Protein AF-A0A453G950-F1 (afdb_monomer_lite)

InterPro domains:
  IPR008814 Dolichyl-diphosphooligosaccharide--protein glycosyltransferase subunit Swp1 [PTHR12640] (2-150)
  IPR055373 Ribophorin II, N-terminal domain [PF05817] (3-147)

Organism: Aegilops tauschii subsp. strangulata (NCBI:txid200361)

Secondary structure (DSSP, 8-state):
--S----TT-HHHHHHHHHHHHHHTPPPPHHHHHHHHHHHHHHHH-TT--HHHHHHHHHHHHHHT----HHHHHHHHHHHHHHHHH--BHHHHHHHHHHHHHHHHTT-----TTHH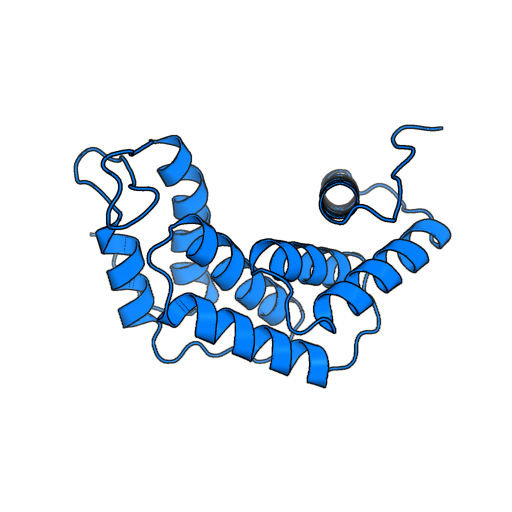HHHHHHHHTB-TTS-EESBSS---EEHHHHHHHHHHHHHHHHHS-------

Foldseek 3Di:
DPPDPDPLQDLVSLLVVLVVCVVVVDDDDPVSLVSLLVNLLVLLPDPPRALQSLLSSLSSCLSSVRDHDLVSLVSSLVVLLVQLVPDQFLVSLLSSLSNLLSCVVSPRDHANPCLVVSVVSQVCQADPVCWGHRGPPDPDTDNVSSVSVVVSVCSSVVPNVDPPPPD

Structure (mmCIF, N/CA/C/O backbone):
data_AF-A0A453G950-F1
#
_entry.id   AF-A0A453G950-F1
#
loop_
_atom_site.group_PDB
_atom_site.id
_atom_site.type_symbol
_atom_site.label_atom_id
_atom_site.label_alt_id
_atom_site.label_comp_id
_atom_site.label_asym_id
_atom_site.label_entity_id
_atom_site.label_seq_id
_atom_site.pdbx_PDB_ins_code
_atom_site.Cartn_x
_atom_site.Cartn_y
_atom_site.Cartn_z
_atom_site.occupancy
_atom_site.B_iso_or_equiv
_atom_site.auth_seq_id
_atom_site.auth_comp_id
_atom_site.auth_asym_id
_atom_site.auth_atom_id
_atom_site.pdbx_PDB_model_num
ATOM 1 N N . ALA A 1 1 ? -4.789 12.754 28.925 1.00 37.50 1 ALA A N 1
ATOM 2 C CA . ALA A 1 1 ? -4.705 11.710 27.890 1.00 37.50 1 ALA A CA 1
ATOM 3 C C . ALA A 1 1 ? -4.974 12.379 26.551 1.00 37.50 1 ALA A C 1
ATOM 5 O O . ALA A 1 1 ? -6.099 12.377 26.089 1.00 37.50 1 ALA A O 1
ATOM 6 N N . GLU A 1 2 ? -3.964 13.033 25.987 1.00 42.22 2 GLU A N 1
ATOM 7 C CA . GLU A 1 2 ? -4.041 13.700 24.682 1.00 42.22 2 GLU A CA 1
ATOM 8 C C . GLU A 1 2 ? -2.677 13.512 24.027 1.00 42.22 2 GLU A C 1
ATOM 10 O O . GLU A 1 2 ? -1.853 14.418 24.030 1.00 42.22 2 GLU A O 1
ATOM 15 N N . LEU A 1 3 ? -2.359 12.283 23.606 1.00 39.97 3 LEU A N 1
ATOM 16 C CA . LEU A 1 3 ? -1.056 12.050 22.981 1.00 39.97 3 LEU A CA 1
ATOM 17 C C . LEU A 1 3 ? -1.068 12.392 21.491 1.00 39.97 3 LEU A C 1
ATOM 19 O O . LEU A 1 3 ? -0.017 12.724 20.972 1.00 39.97 3 LEU A O 1
ATOM 23 N N . PHE A 1 4 ? -2.228 12.412 20.826 1.00 44.56 4 PHE A N 1
ATOM 24 C CA . PHE A 1 4 ? -2.352 12.887 19.448 1.00 44.56 4 PHE A CA 1
ATOM 25 C C . PHE A 1 4 ? -3.769 13.413 19.222 1.00 44.56 4 PHE A C 1
ATOM 27 O O . PHE A 1 4 ? -4.711 12.632 19.085 1.00 44.56 4 PHE A O 1
ATOM 34 N N . ALA A 1 5 ? -3.937 14.735 19.170 1.00 41.81 5 ALA A N 1
ATOM 35 C CA . ALA A 1 5 ? -5.095 15.342 18.523 1.00 41.81 5 ALA A CA 1
ATOM 36 C C . ALA A 1 5 ? -4.937 15.129 17.009 1.00 41.81 5 ALA A C 1
ATOM 38 O O . ALA A 1 5 ? -4.607 16.050 16.270 1.00 41.81 5 ALA A O 1
ATOM 39 N N . ALA A 1 6 ? -5.064 13.877 16.562 1.00 44.53 6 ALA A N 1
ATOM 40 C CA . ALA A 1 6 ? -5.091 13.555 15.150 1.00 44.53 6 ALA A CA 1
ATOM 41 C C . ALA A 1 6 ? -6.261 14.330 14.551 1.00 44.53 6 ALA A C 1
ATOM 43 O O . ALA A 1 6 ? -7.407 14.103 14.940 1.00 44.53 6 ALA A O 1
ATOM 44 N N . SER A 1 7 ? -5.986 15.251 13.631 1.00 47.78 7 SER A N 1
ATOM 45 C CA . SER A 1 7 ? -6.987 15.638 12.651 1.00 47.78 7 SER A CA 1
ATOM 46 C C . SER A 1 7 ? -7.287 14.370 11.852 1.00 47.78 7 SER A C 1
ATOM 48 O O . SER A 1 7 ? -6.435 13.938 11.076 1.00 47.78 7 SER A O 1
ATOM 50 N N . PRO A 1 8 ? -8.459 13.739 12.026 1.00 52.09 8 PRO A N 1
ATOM 51 C CA . PRO A 1 8 ? -8.790 12.494 11.341 1.00 52.09 8 PRO A CA 1
ATOM 52 C C . PRO A 1 8 ? -9.063 12.714 9.840 1.00 52.09 8 PRO A C 1
ATOM 54 O O . PRO A 1 8 ? -9.589 11.821 9.186 1.00 52.09 8 PRO A O 1
ATOM 57 N N . ASP A 1 9 ? -8.732 13.901 9.323 1.00 61.75 9 ASP A N 1
ATOM 58 C CA . ASP A 1 9 ? -8.817 14.290 7.918 1.00 61.75 9 ASP A CA 1
ATOM 59 C C . ASP A 1 9 ? -7.478 14.115 7.178 1.00 61.75 9 ASP A C 1
ATOM 61 O O . ASP A 1 9 ? -7.465 14.135 5.951 1.00 61.75 9 ASP A O 1
ATOM 65 N N . ASP A 1 10 ? -6.361 13.914 7.895 1.00 81.31 10 ASP A N 1
ATOM 66 C CA . ASP A 1 10 ? -5.055 13.639 7.286 1.00 81.31 10 ASP A CA 1
ATOM 67 C C . ASP A 1 10 ? -4.734 12.137 7.318 1.00 81.31 10 ASP A C 1
ATOM 69 O O . ASP A 1 10 ? -4.678 11.501 8.381 1.00 81.31 10 ASP A O 1
ATOM 73 N N . LEU A 1 11 ? -4.537 11.559 6.133 1.00 86.25 11 LEU A N 1
ATOM 74 C CA . LEU A 1 11 ? -4.312 10.126 5.951 1.00 86.25 11 LEU A CA 1
ATOM 75 C C . LEU A 1 11 ? -2.972 9.677 6.538 1.00 86.25 11 LEU A C 1
ATOM 77 O O . LEU A 1 11 ? -2.911 8.628 7.180 1.00 86.25 11 LEU A O 1
ATOM 81 N N . GLU A 1 12 ? -1.924 10.480 6.358 1.00 86.88 12 GLU A N 1
ATOM 82 C CA . GLU A 1 12 ? -0.568 10.154 6.797 1.00 86.88 12 GLU A CA 1
ATOM 83 C C . GLU A 1 12 ? -0.480 10.124 8.324 1.00 86.88 12 GLU A C 1
ATOM 85 O O . GLU A 1 12 ? -0.086 9.107 8.899 1.00 86.88 12 GLU A O 1
ATOM 90 N N . THR A 1 13 ? -0.977 11.168 8.992 1.00 85.12 13 THR A N 1
ATOM 91 C CA . THR A 1 13 ? -1.056 11.221 10.459 1.00 85.12 13 THR A CA 1
ATOM 92 C C . THR A 1 13 ? -1.884 10.062 11.021 1.00 85.12 13 THR A C 1
ATOM 94 O O . THR A 1 13 ? -1.506 9.428 12.011 1.00 85.12 13 THR A O 1
ATOM 97 N N . THR A 1 14 ? -3.012 9.739 10.378 1.00 86.06 14 THR A N 1
ATOM 98 C CA . THR A 1 14 ? -3.871 8.621 10.798 1.00 86.06 14 THR A CA 1
ATOM 99 C C . THR A 1 14 ? -3.145 7.284 10.655 1.00 86.06 14 THR A C 1
ATOM 101 O O . THR A 1 14 ? -3.185 6.453 11.565 1.00 86.06 14 THR A O 1
ATOM 104 N N . TYR A 1 15 ? -2.442 7.077 9.543 1.00 86.94 15 TYR A N 1
ATOM 105 C CA . TYR A 1 15 ? -1.650 5.877 9.297 1.00 86.94 15 TYR A CA 1
ATOM 106 C C . TYR A 1 15 ? -0.546 5.699 10.348 1.00 86.94 15 TYR A C 1
ATOM 108 O O . TYR A 1 15 ? -0.407 4.613 10.919 1.00 86.94 15 TYR A O 1
ATOM 116 N N . GLU A 1 16 ? 0.205 6.757 10.656 1.00 87.56 16 GLU A N 1
ATOM 117 C CA . GLU A 1 16 ? 1.271 6.714 11.662 1.00 87.56 16 GLU A CA 1
ATOM 118 C C . GLU A 1 16 ? 0.735 6.410 13.063 1.00 87.56 16 GLU A C 1
ATOM 120 O O . GLU A 1 16 ? 1.306 5.581 13.785 1.00 87.56 16 GLU A O 1
ATOM 125 N N . ALA A 1 17 ? -0.400 7.009 13.431 1.00 85.94 17 ALA A N 1
ATOM 126 C CA . ALA A 1 17 ? -1.068 6.737 14.696 1.00 85.94 17 ALA A CA 1
ATOM 127 C C . ALA A 1 17 ? -1.516 5.268 14.790 1.00 85.94 17 ALA A C 1
ATOM 129 O O . ALA A 1 17 ? -1.169 4.573 15.748 1.00 85.94 17 ALA A O 1
ATOM 130 N N . VAL A 1 18 ? -2.219 4.756 13.772 1.00 85.75 18 VAL A N 1
ATOM 131 C CA . VAL A 1 18 ? -2.696 3.360 13.726 1.00 85.75 18 VAL A CA 1
ATOM 132 C C . VAL A 1 18 ? -1.531 2.369 13.784 1.00 85.75 18 VAL A C 1
ATOM 134 O O . VAL A 1 18 ? -1.585 1.386 14.530 1.00 85.75 18 VAL A O 1
ATOM 137 N N . ARG A 1 19 ? -0.444 2.641 13.055 1.00 84.94 19 ARG A N 1
ATOM 138 C CA . ARG A 1 19 ? 0.773 1.822 13.084 1.00 84.94 19 ARG A CA 1
ATOM 139 C C . ARG A 1 19 ? 1.410 1.809 14.472 1.00 84.94 19 ARG A C 1
ATOM 141 O O . ARG A 1 19 ? 1.794 0.747 14.960 1.00 84.94 19 ARG A O 1
ATOM 148 N N . THR A 1 20 ? 1.492 2.967 15.117 1.00 85.12 20 THR A N 1
ATOM 149 C CA . THR A 1 20 ? 2.044 3.103 16.469 1.00 85.12 20 THR A CA 1
ATOM 150 C C . THR A 1 20 ? 1.201 2.341 17.487 1.00 85.12 20 THR A C 1
ATOM 152 O O . THR A 1 20 ? 1.750 1.586 18.287 1.00 85.12 20 THR A O 1
ATOM 155 N N . PHE A 1 21 ? -0.129 2.432 17.411 1.00 83.31 21 PHE A N 1
ATOM 156 C CA . PHE A 1 21 ? -1.015 1.654 18.279 1.00 83.31 21 PHE A CA 1
ATOM 157 C C . PHE A 1 21 ? -0.846 0.146 18.093 1.00 83.31 21 PHE A C 1
ATOM 159 O O . PHE A 1 21 ? -0.790 -0.578 19.087 1.00 83.31 21 PHE A O 1
ATOM 166 N N . LYS A 1 22 ? -0.694 -0.327 16.847 1.00 82.69 22 LYS A N 1
ATOM 167 C CA . LYS A 1 22 ? -0.401 -1.741 16.564 1.00 82.69 22 LYS A CA 1
ATOM 168 C C . LYS A 1 22 ? 0.913 -2.186 17.208 1.00 82.69 22 LYS A C 1
ATOM 170 O O . LYS A 1 22 ? 0.953 -3.259 17.798 1.00 82.69 22 LYS A O 1
ATOM 175 N N . MET A 1 23 ? 1.971 -1.377 17.110 1.00 82.06 23 MET A N 1
ATOM 176 C CA . MET A 1 23 ? 3.283 -1.708 17.683 1.00 82.06 23 MET A CA 1
ATOM 177 C C . MET A 1 23 ? 3.281 -1.694 19.214 1.00 82.06 23 MET A C 1
ATOM 179 O O . MET A 1 23 ? 3.895 -2.557 19.832 1.00 82.06 23 MET A O 1
ATOM 183 N N . LEU A 1 24 ? 2.596 -0.725 19.825 1.00 83.00 24 LEU A N 1
ATOM 184 C CA . LEU A 1 24 ? 2.551 -0.572 21.280 1.00 83.00 24 LEU A CA 1
ATOM 185 C C . LEU A 1 24 ? 1.503 -1.475 21.955 1.00 83.00 24 LEU A C 1
ATOM 187 O O . LEU A 1 24 ? 1.473 -1.551 23.180 1.00 83.00 24 LEU A O 1
ATOM 191 N N . GLY A 1 25 ? 0.631 -2.140 21.186 1.00 78.88 25 GLY A N 1
ATOM 192 C CA . GLY A 1 25 ? -0.415 -3.024 21.715 1.00 78.88 25 GLY A CA 1
ATOM 193 C C . GLY A 1 25 ? -1.458 -2.308 22.582 1.00 78.88 25 GLY A C 1
ATOM 194 O O . GLY A 1 25 ? -2.097 -2.933 23.428 1.00 78.88 25 GLY A O 1
ATOM 195 N N . VAL A 1 26 ? -1.612 -0.993 22.414 1.00 78.56 26 VAL A N 1
ATOM 196 C CA . VAL A 1 26 ? -2.495 -0.164 23.245 1.00 78.56 26 VAL A CA 1
ATOM 197 C C . VAL A 1 26 ? -3.949 -0.344 22.804 1.00 78.56 26 VAL A C 1
ATOM 199 O O . VAL A 1 26 ? -4.246 -0.379 21.609 1.00 78.56 26 VAL A O 1
ATOM 202 N N . GLN A 1 27 ? -4.872 -0.433 23.770 1.00 68.31 27 GLN A N 1
ATOM 203 C CA . GLN A 1 27 ? -6.307 -0.426 23.476 1.00 68.31 27 GLN A CA 1
ATOM 204 C C . GLN A 1 27 ? -6.712 0.895 22.820 1.00 68.31 27 GLN A C 1
ATOM 206 O O . GLN A 1 27 ? -6.453 1.975 23.349 1.00 68.31 27 GLN A O 1
ATOM 211 N N . ARG A 1 28 ? -7.361 0.788 21.661 1.00 70.75 28 ARG A N 1
ATOM 212 C CA . ARG A 1 28 ? -7.796 1.929 20.855 1.00 70.75 28 ARG A CA 1
ATOM 213 C C . ARG A 1 28 ? -9.196 2.377 21.258 1.00 70.75 28 ARG A C 1
ATOM 215 O O . ARG A 1 28 ? -10.031 1.565 21.661 1.00 70.75 28 ARG A O 1
ATOM 222 N N . ASP A 1 29 ? -9.462 3.666 21.092 1.00 71.88 29 ASP A N 1
ATOM 223 C CA . ASP A 1 29 ? -10.813 4.204 21.206 1.00 71.88 29 ASP A CA 1
ATOM 224 C C . ASP A 1 29 ? -11.635 3.820 19.963 1.00 71.88 29 ASP A C 1
ATOM 226 O O . ASP A 1 29 ? -11.288 4.169 18.832 1.00 71.88 29 ASP A O 1
ATOM 230 N N . LYS A 1 30 ? -12.763 3.130 20.172 1.00 71.50 30 LYS A N 1
ATOM 231 C CA . LYS A 1 30 ? -13.673 2.696 19.099 1.00 71.50 30 LYS A CA 1
ATOM 232 C C . LYS A 1 30 ? -14.238 3.864 18.275 1.00 71.50 30 LYS A C 1
ATOM 234 O O . LYS A 1 30 ? -14.581 3.677 17.109 1.00 71.50 30 LYS A O 1
ATOM 239 N N . GLY A 1 31 ? -14.348 5.060 18.856 1.00 69.69 31 GLY A N 1
ATOM 240 C CA . GLY A 1 31 ? -14.784 6.270 18.158 1.00 69.69 31 GLY A CA 1
ATOM 241 C C . GLY A 1 31 ? -13.748 6.800 17.162 1.00 69.69 31 GLY A C 1
ATOM 242 O O . GLY A 1 31 ? -14.123 7.357 16.128 1.00 69.69 31 GLY A O 1
ATOM 243 N N . LEU A 1 32 ? -12.456 6.590 17.436 1.00 74.69 32 LEU A N 1
ATOM 244 C CA . LEU A 1 32 ? -11.366 6.924 16.514 1.00 74.69 32 LEU A CA 1
ATOM 245 C C . LEU A 1 32 ? -11.283 5.907 15.373 1.00 74.69 32 LEU A C 1
ATOM 247 O O . LEU A 1 32 ? -11.143 6.309 14.217 1.00 74.69 32 LEU A O 1
ATOM 251 N N . ASP A 1 33 ? -11.475 4.622 15.683 1.00 81.38 33 ASP A N 1
ATOM 252 C CA . ASP A 1 33 ? -11.495 3.548 14.686 1.00 81.38 33 ASP A CA 1
ATOM 253 C C . ASP A 1 33 ? -12.562 3.810 13.606 1.00 81.38 33 ASP A C 1
ATOM 255 O O . ASP A 1 33 ? -12.285 3.701 12.413 1.00 81.38 33 ASP A O 1
ATOM 259 N N . GLY A 1 34 ? -13.764 4.255 13.997 1.00 83.69 34 GLY A N 1
ATOM 260 C CA . GLY A 1 34 ? -14.840 4.574 13.050 1.00 83.69 34 GLY A CA 1
ATOM 261 C C . GLY A 1 34 ? -14.506 5.715 12.078 1.00 83.69 34 GLY A C 1
ATOM 262 O O . GLY A 1 34 ? -14.825 5.627 10.890 1.00 83.69 34 GLY A O 1
ATOM 263 N N . LYS A 1 35 ? -13.835 6.777 12.548 1.00 85.19 35 LYS A N 1
ATOM 264 C CA . LYS A 1 35 ? -13.407 7.896 11.687 1.00 85.19 35 LYS A CA 1
ATOM 265 C C . LYS A 1 35 ? -12.291 7.474 10.734 1.00 85.19 35 LYS A C 1
ATOM 267 O O . LYS A 1 35 ? -12.385 7.747 9.540 1.00 85.19 35 LYS A O 1
ATOM 272 N N . ALA A 1 36 ? -11.290 6.761 11.246 1.00 85.94 36 ALA A N 1
ATOM 273 C CA . ALA A 1 36 ? -10.180 6.257 10.447 1.00 85.94 36 ALA A CA 1
ATOM 274 C C . ALA A 1 36 ? -10.649 5.247 9.384 1.00 85.94 36 ALA A C 1
ATOM 276 O O . ALA A 1 36 ? -10.208 5.318 8.239 1.00 85.94 36 ALA A O 1
ATOM 277 N N . CYS A 1 37 ? -11.609 4.375 9.710 1.00 88.88 37 CYS A N 1
ATOM 278 C CA . CYS A 1 37 ? -12.225 3.482 8.729 1.00 88.88 37 CYS A CA 1
ATOM 279 C C . CYS A 1 37 ? -12.978 4.236 7.633 1.00 88.88 37 CYS A C 1
ATOM 281 O O . CYS A 1 37 ? -12.888 3.864 6.465 1.00 88.88 37 CYS A O 1
ATOM 283 N N . LYS A 1 38 ? -13.700 5.308 7.981 1.00 89.75 38 LYS A N 1
ATOM 284 C CA . LYS A 1 38 ? -14.394 6.138 6.991 1.00 89.75 38 LYS A CA 1
ATOM 285 C C . LYS A 1 38 ? -13.407 6.840 6.054 1.00 89.75 38 LYS A C 1
ATOM 287 O O . LYS A 1 38 ? -13.640 6.857 4.848 1.00 89.75 38 LYS A O 1
ATOM 292 N N . LEU A 1 39 ? -12.312 7.375 6.599 1.00 89.12 39 LEU A N 1
ATOM 293 C CA . LEU A 1 39 ? -11.236 7.981 5.815 1.00 89.12 39 LEU A CA 1
ATOM 294 C C . LEU A 1 39 ? -10.600 6.953 4.870 1.00 89.12 39 LEU A C 1
ATOM 296 O O . LEU A 1 39 ? -10.521 7.196 3.670 1.00 89.12 39 LEU A O 1
ATOM 300 N N . ALA A 1 40 ? -10.224 5.779 5.387 1.00 89.69 40 ALA A N 1
ATOM 301 C CA . ALA A 1 40 ? -9.635 4.710 4.587 1.00 89.69 40 ALA A CA 1
ATOM 302 C C . ALA A 1 40 ? -10.576 4.250 3.465 1.00 89.69 40 ALA A C 1
ATOM 304 O O . ALA A 1 40 ? -10.161 4.180 2.312 1.00 89.69 40 ALA A O 1
ATOM 305 N N . ALA A 1 41 ? -11.854 4.003 3.765 1.00 90.19 41 ALA A N 1
ATOM 306 C CA . ALA A 1 41 ? -12.840 3.601 2.764 1.00 90.19 41 ALA A CA 1
ATOM 307 C C . ALA A 1 41 ? -13.024 4.663 1.665 1.00 90.19 41 ALA A C 1
ATOM 309 O O . ALA A 1 41 ? -13.108 4.319 0.486 1.00 90.19 41 ALA A O 1
ATOM 310 N N . HIS A 1 42 ? -13.045 5.948 2.035 1.00 90.56 42 HIS A N 1
ATOM 311 C CA . HIS A 1 42 ? -13.122 7.052 1.079 1.00 90.56 42 HIS A CA 1
ATOM 312 C C . HIS A 1 42 ? -11.888 7.102 0.165 1.00 90.56 42 HIS A C 1
ATOM 314 O O . HIS A 1 42 ? -12.035 7.198 -1.051 1.00 90.56 42 HIS A O 1
ATOM 320 N N . THR A 1 43 ? -10.683 6.976 0.727 1.00 90.88 43 THR A N 1
ATOM 321 C CA . THR A 1 43 ? -9.432 6.953 -0.048 1.00 90.88 43 THR A CA 1
ATOM 322 C C . THR A 1 43 ? -9.359 5.747 -0.983 1.00 90.88 43 THR A C 1
ATOM 324 O O . THR A 1 43 ? -9.008 5.905 -2.147 1.00 90.88 43 THR A O 1
ATOM 327 N N . LEU A 1 44 ? -9.737 4.552 -0.520 1.00 89.50 44 LEU A N 1
ATOM 328 C CA . LEU A 1 44 ? -9.736 3.343 -1.355 1.00 89.50 44 LEU A CA 1
ATOM 329 C C . LEU A 1 44 ? -10.737 3.442 -2.513 1.00 89.50 44 LEU A C 1
ATOM 331 O O . LEU A 1 44 ? -10.444 3.000 -3.618 1.00 89.50 44 LEU A O 1
ATOM 335 N N . SER A 1 45 ? -11.891 4.068 -2.273 1.00 88.19 45 SER A N 1
ATOM 336 C CA . SER A 1 45 ? -12.932 4.258 -3.293 1.00 88.19 45 SER A CA 1
ATOM 337 C C . SER A 1 45 ? -12.604 5.373 -4.294 1.00 88.19 45 SER A C 1
ATOM 339 O O . SER A 1 45 ? -13.250 5.478 -5.335 1.00 88.19 45 SER A O 1
ATOM 341 N N . SER A 1 46 ? -11.631 6.236 -3.990 1.00 88.69 46 SER A N 1
ATOM 342 C CA . SER A 1 46 ? -11.238 7.331 -4.872 1.00 88.69 46 SER A CA 1
ATOM 343 C C . SER A 1 46 ? -10.351 6.822 -6.006 1.00 88.69 46 SER A C 1
ATOM 345 O O . SER A 1 46 ? -9.270 6.267 -5.782 1.00 88.69 46 SER A O 1
ATOM 347 N N . SER A 1 47 ? -10.782 7.050 -7.248 1.00 79.56 47 SER A N 1
ATOM 348 C CA . SER A 1 47 ? -10.102 6.566 -8.456 1.00 79.56 47 SER A CA 1
ATOM 349 C C . SER A 1 47 ? -8.762 7.257 -8.734 1.00 79.56 47 SER A C 1
ATOM 351 O O . SER A 1 47 ? -7.942 6.715 -9.469 1.00 79.56 47 SER A O 1
ATOM 353 N N . SER A 1 48 ? -8.524 8.442 -8.162 1.00 80.06 48 SER A N 1
ATOM 354 C CA . SER A 1 48 ? -7.314 9.246 -8.394 1.00 80.06 48 SER A CA 1
ATOM 355 C C . SER A 1 48 ? -6.290 9.175 -7.260 1.00 80.06 48 SER A C 1
ATOM 357 O O . SER A 1 48 ? -5.325 9.936 -7.270 1.00 80.06 48 SER A O 1
ATOM 359 N N . SER A 1 49 ? -6.502 8.320 -6.257 1.00 87.00 49 SER A N 1
ATOM 360 C CA . SER A 1 49 ? -5.555 8.192 -5.147 1.00 87.00 49 SER A CA 1
ATOM 361 C C . SER A 1 49 ? -4.209 7.617 -5.612 1.00 87.00 49 SER A C 1
ATOM 363 O O . SER A 1 49 ? -4.207 6.601 -6.319 1.00 87.00 49 SER A O 1
ATOM 365 N N . PRO A 1 50 ? -3.079 8.237 -5.220 1.00 88.94 50 PRO A N 1
ATOM 366 C CA . PRO A 1 50 ? -1.738 7.746 -5.521 1.00 88.94 50 PRO A CA 1
ATOM 367 C C . PRO A 1 50 ? -1.430 6.451 -4.756 1.00 88.94 50 PRO A C 1
ATOM 369 O O . PRO A 1 50 ? -2.086 6.124 -3.763 1.00 88.94 50 PRO A O 1
ATOM 372 N N . ALA A 1 51 ? -0.396 5.717 -5.182 1.00 88.69 51 ALA A N 1
ATOM 373 C CA . ALA A 1 51 ? -0.041 4.430 -4.578 1.00 88.69 51 ALA A CA 1
ATOM 374 C C . ALA A 1 51 ? 0.292 4.542 -3.081 1.00 88.69 51 ALA A C 1
ATOM 376 O O . ALA A 1 51 ? -0.081 3.658 -2.308 1.00 88.69 51 ALA A O 1
ATOM 377 N N . LYS A 1 52 ? 0.933 5.645 -2.658 1.00 90.12 52 LYS A N 1
ATOM 378 C CA . LYS A 1 52 ? 1.196 5.959 -1.240 1.00 90.12 52 LYS A CA 1
ATOM 379 C C . LYS A 1 52 ? -0.091 5.942 -0.414 1.00 90.12 52 LYS A C 1
ATOM 381 O O . LYS A 1 52 ? -0.159 5.260 0.608 1.00 90.12 52 LYS A O 1
ATOM 386 N N . ASP A 1 53 ? -1.109 6.657 -0.879 1.00 91.31 53 ASP A N 1
ATOM 387 C CA . ASP A 1 53 ? -2.369 6.821 -0.156 1.00 91.31 53 ASP A CA 1
ATOM 388 C C . ASP A 1 53 ? -3.154 5.508 -0.124 1.00 91.31 53 ASP A C 1
ATOM 390 O O . ASP A 1 53 ? -3.714 5.136 0.907 1.00 91.31 53 ASP A O 1
ATOM 394 N N . LEU A 1 54 ? -3.137 4.752 -1.226 1.00 91.75 54 LEU A N 1
ATOM 395 C CA . LEU A 1 54 ? -3.722 3.413 -1.278 1.00 91.75 54 LEU A CA 1
ATOM 396 C C . LEU A 1 54 ? -3.042 2.468 -0.282 1.00 91.75 54 LEU A C 1
ATOM 398 O O . LEU A 1 54 ? -3.725 1.799 0.490 1.00 91.75 54 LEU A O 1
ATOM 402 N N . PHE A 1 55 ? -1.708 2.446 -0.247 1.00 90.94 55 PHE A N 1
ATOM 403 C CA . PHE A 1 55 ? -0.947 1.646 0.711 1.00 90.94 55 PHE A CA 1
ATOM 404 C C . PHE A 1 55 ? -1.318 1.984 2.159 1.00 90.94 55 PHE A C 1
ATOM 406 O O . PHE A 1 55 ? -1.632 1.091 2.949 1.00 90.94 55 PHE A O 1
ATOM 413 N N . GLN A 1 56 ? -1.327 3.273 2.504 1.00 91.56 56 GLN A N 1
ATOM 414 C CA . GLN A 1 56 ? -1.682 3.736 3.844 1.00 91.56 56 GLN A CA 1
ATOM 415 C C . GLN A 1 56 ? -3.127 3.368 4.208 1.00 91.56 56 GLN A C 1
ATOM 417 O O . GLN A 1 56 ? -3.373 2.856 5.302 1.00 91.56 56 GLN A O 1
ATOM 422 N N . ALA A 1 57 ? -4.075 3.561 3.290 1.00 91.94 57 ALA A N 1
ATOM 423 C CA . ALA A 1 57 ? -5.483 3.252 3.514 1.00 91.94 57 ALA A CA 1
ATOM 424 C C . ALA A 1 57 ? -5.741 1.744 3.675 1.00 91.94 57 ALA A C 1
ATOM 426 O O . ALA A 1 57 ? -6.477 1.352 4.581 1.00 91.94 57 ALA A O 1
ATOM 427 N N . VAL A 1 58 ? -5.098 0.888 2.869 1.00 91.81 58 VAL A N 1
ATOM 428 C CA . VAL A 1 58 ? -5.177 -0.579 3.016 1.00 91.81 58 VAL A CA 1
ATOM 429 C C . VAL A 1 58 ? -4.637 -1.019 4.378 1.00 91.81 58 VAL A C 1
ATOM 431 O O . VAL A 1 58 ? -5.230 -1.879 5.030 1.00 91.81 58 VAL A O 1
ATOM 434 N N . GLN A 1 59 ? -3.533 -0.422 4.831 1.00 89.88 59 GLN A N 1
ATOM 435 C CA . GLN A 1 59 ? -2.937 -0.733 6.131 1.00 89.88 59 GLN A CA 1
ATOM 436 C C . GLN A 1 59 ? -3.839 -0.302 7.291 1.00 89.88 59 GLN A C 1
ATOM 438 O O . GLN A 1 59 ? -4.038 -1.072 8.232 1.00 89.88 59 GLN A O 1
ATOM 443 N N . ILE A 1 60 ? -4.427 0.896 7.218 1.00 89.81 60 ILE A N 1
ATOM 444 C CA . ILE A 1 60 ? -5.418 1.352 8.200 1.00 89.81 60 ILE A CA 1
ATOM 445 C C . ILE A 1 60 ? -6.594 0.371 8.236 1.00 89.81 60 ILE A C 1
ATOM 447 O O . ILE A 1 60 ? -6.953 -0.111 9.311 1.00 89.81 60 ILE A O 1
ATOM 451 N N . ALA A 1 61 ? -7.148 0.023 7.071 1.00 90.75 61 ALA A N 1
ATOM 452 C CA . ALA A 1 61 ? -8.291 -0.875 6.973 1.00 90.75 61 ALA A CA 1
ATOM 453 C C . ALA A 1 61 ? -8.006 -2.256 7.583 1.00 90.75 61 ALA A C 1
ATOM 455 O O . ALA A 1 61 ? -8.803 -2.740 8.388 1.00 90.75 61 ALA A O 1
ATOM 456 N N . GLY A 1 62 ? -6.843 -2.841 7.285 1.00 87.25 62 GLY A N 1
ATOM 457 C CA . GLY A 1 62 ? -6.444 -4.147 7.807 1.00 87.25 62 GLY A CA 1
ATOM 458 C C . GLY A 1 62 ? -6.183 -4.161 9.312 1.00 87.25 62 GLY A C 1
ATOM 459 O O . GLY A 1 62 ? -6.566 -5.102 10.002 1.00 87.25 62 GLY A O 1
ATOM 460 N N . VAL A 1 63 ? -5.560 -3.112 9.858 1.00 87.12 63 VAL A N 1
ATOM 461 C CA . VAL A 1 63 ? -5.265 -3.030 11.301 1.00 87.12 63 VAL A CA 1
ATOM 462 C C . VAL A 1 63 ? -6.519 -2.751 12.124 1.00 87.12 63 VAL A C 1
ATOM 464 O O . VAL A 1 63 ? -6.659 -3.250 13.245 1.00 87.12 63 VAL A O 1
ATOM 467 N N . LEU A 1 64 ? -7.421 -1.926 11.599 1.00 86.56 64 LEU A N 1
ATOM 468 C CA . LEU A 1 64 ? -8.663 -1.581 12.281 1.00 86.56 64 LEU A CA 1
ATOM 469 C C . LEU A 1 64 ? -9.775 -2.616 12.052 1.00 86.56 64 LEU A C 1
ATOM 471 O O . LEU A 1 64 ? -10.718 -2.645 12.838 1.00 86.56 64 LEU A O 1
ATOM 475 N N . GLY A 1 65 ? -9.652 -3.481 11.039 1.00 85.44 65 GLY A N 1
ATOM 476 C CA . GLY A 1 65 ? -10.694 -4.433 10.653 1.00 85.44 65 GLY A CA 1
ATOM 477 C C . GLY A 1 65 ? -11.904 -3.741 10.023 1.00 85.44 65 GLY A C 1
ATOM 478 O O . GLY A 1 65 ? -13.045 -4.092 10.318 1.00 85.44 65 GLY A O 1
ATOM 479 N N . CYS A 1 66 ? -11.666 -2.707 9.214 1.00 87.88 66 CYS A N 1
ATOM 480 C CA . CYS A 1 66 ? -12.731 -1.913 8.611 1.00 87.88 66 CYS A CA 1
ATOM 481 C C . CYS A 1 66 ? -13.569 -2.751 7.636 1.00 87.88 66 CYS A C 1
ATOM 483 O O . CYS A 1 66 ? -13.031 -3.492 6.818 1.00 87.88 66 CYS A O 1
ATOM 485 N N . SER A 1 67 ? -14.893 -2.592 7.676 1.00 84.50 67 SER A N 1
ATOM 486 C CA . SER A 1 67 ? -15.794 -3.217 6.704 1.00 84.50 67 SER A CA 1
ATOM 487 C C . SER A 1 67 ? -15.795 -2.425 5.394 1.00 84.50 67 SER A C 1
ATOM 489 O O . SER A 1 67 ? -16.576 -1.489 5.231 1.00 84.50 67 SER A O 1
ATOM 491 N N . VAL A 1 68 ? -14.893 -2.783 4.481 1.00 85.69 68 VAL A N 1
ATOM 492 C CA . VAL A 1 68 ? -14.831 -2.256 3.110 1.00 85.69 68 VAL A CA 1
ATOM 493 C C . VAL A 1 68 ? -15.329 -3.335 2.145 1.00 85.69 68 VAL A C 1
ATOM 495 O O . VAL A 1 68 ? -15.128 -4.526 2.382 1.00 85.69 68 VAL A O 1
ATOM 498 N N . ASP A 1 69 ? -16.022 -2.920 1.085 1.00 85.56 69 ASP A N 1
ATOM 499 C CA . ASP A 1 69 ? -16.538 -3.837 0.068 1.00 85.56 69 ASP A CA 1
ATOM 500 C C . ASP A 1 69 ? -15.401 -4.582 -0.654 1.00 85.56 69 ASP A C 1
ATOM 502 O O . ASP A 1 69 ? -14.364 -4.000 -0.976 1.00 85.56 69 ASP A O 1
ATOM 506 N N . ALA A 1 70 ? -15.601 -5.873 -0.928 1.00 80.25 70 ALA A N 1
ATOM 507 C CA . ALA A 1 70 ? -14.583 -6.712 -1.559 1.00 80.25 70 ALA A CA 1
ATOM 508 C C . ALA A 1 70 ? -14.190 -6.213 -2.962 1.00 80.25 70 ALA A C 1
ATOM 510 O O . ALA A 1 70 ? -13.014 -6.274 -3.317 1.00 80.25 70 ALA A O 1
ATOM 511 N N . GLY A 1 71 ? -15.136 -5.652 -3.724 1.00 84.81 71 GLY A N 1
ATOM 512 C CA . GLY A 1 71 ? -14.878 -5.110 -5.057 1.00 84.81 71 GLY A CA 1
ATOM 513 C C . GLY A 1 71 ? -13.957 -3.889 -5.044 1.00 84.81 71 GLY A C 1
ATOM 514 O O . GLY A 1 71 ? -13.212 -3.675 -5.999 1.00 84.81 71 GLY A O 1
ATOM 515 N N . VAL A 1 72 ? -13.932 -3.125 -3.945 1.00 89.44 72 VAL A N 1
ATOM 516 C CA . VAL A 1 72 ? -12.991 -2.004 -3.774 1.00 89.44 72 VAL A CA 1
ATOM 517 C C . VAL A 1 72 ? -11.558 -2.522 -3.663 1.00 89.44 72 VAL A C 1
ATOM 519 O O . VAL A 1 72 ? -10.645 -1.945 -4.246 1.00 89.44 72 VAL A O 1
ATOM 522 N N . TYR A 1 73 ? -11.339 -3.632 -2.959 1.00 88.62 73 TYR A N 1
ATOM 523 C CA . TYR A 1 73 ? -10.002 -4.212 -2.837 1.00 88.62 73 TYR A CA 1
ATOM 524 C C . TYR A 1 73 ? -9.489 -4.808 -4.151 1.00 88.62 73 TYR A C 1
ATOM 526 O O . TYR A 1 73 ? -8.296 -4.694 -4.437 1.00 88.62 73 TYR A O 1
ATOM 534 N N . ASP A 1 74 ? -10.372 -5.377 -4.974 1.00 88.56 74 ASP A N 1
ATOM 535 C CA . ASP A 1 74 ? -10.020 -5.870 -6.311 1.00 88.56 74 ASP A CA 1
ATOM 536 C C . ASP A 1 74 ? -9.658 -4.724 -7.276 1.00 88.56 74 ASP A C 1
ATOM 538 O O . ASP A 1 74 ? -8.688 -4.832 -8.040 1.00 88.56 74 ASP A O 1
ATOM 542 N N . ASP A 1 75 ? -10.381 -3.598 -7.209 1.00 90.50 75 ASP A N 1
ATOM 543 C CA . ASP A 1 75 ? -10.044 -2.369 -7.943 1.00 90.50 75 ASP A CA 1
ATOM 544 C C . ASP A 1 75 ? -8.678 -1.821 -7.510 1.00 90.50 75 ASP A C 1
ATOM 546 O O . ASP A 1 75 ? -7.789 -1.608 -8.340 1.00 90.50 75 ASP A O 1
ATOM 550 N N . VAL A 1 76 ? -8.459 -1.683 -6.199 1.00 91.25 76 VAL A N 1
ATOM 551 C CA . VAL A 1 76 ? -7.185 -1.213 -5.638 1.00 91.25 76 VAL A CA 1
ATOM 552 C C . VAL A 1 76 ? -6.037 -2.137 -6.041 1.00 91.25 76 VAL A C 1
ATOM 554 O O . VAL A 1 76 ? -4.988 -1.656 -6.471 1.00 91.25 76 VAL A O 1
ATOM 557 N N . ALA A 1 77 ? -6.225 -3.459 -5.987 1.00 90.06 77 ALA A N 1
ATOM 558 C CA . ALA A 1 77 ? -5.220 -4.411 -6.448 1.00 90.06 77 ALA A CA 1
ATOM 559 C C . ALA A 1 77 ? -4.897 -4.227 -7.939 1.00 90.06 77 ALA A C 1
ATOM 561 O O . ALA A 1 77 ? -3.731 -4.287 -8.328 1.00 90.06 77 ALA A O 1
ATOM 562 N N . SER A 1 78 ? -5.904 -3.981 -8.777 1.00 90.44 78 SER A N 1
ATOM 563 C CA . SER A 1 78 ? -5.718 -3.74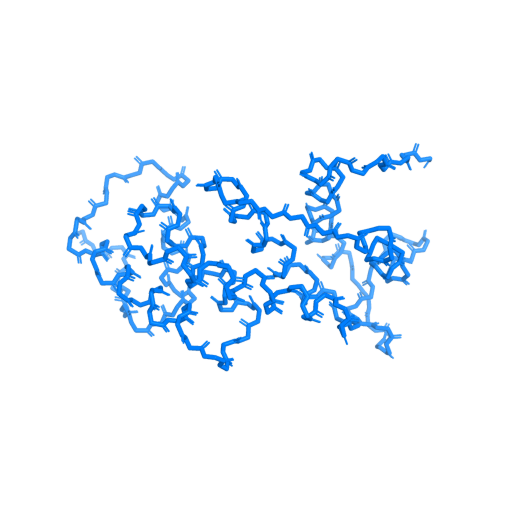4 -10.213 1.00 90.44 78 SER A CA 1
ATOM 564 C C . SER A 1 78 ? -4.954 -2.445 -10.482 1.00 90.44 78 SER A C 1
ATOM 566 O O . SER A 1 78 ? -4.030 -2.429 -11.297 1.00 90.44 78 SER A O 1
ATOM 568 N N . ARG A 1 79 ? -5.263 -1.379 -9.739 1.00 90.38 79 ARG A N 1
ATOM 569 C CA . ARG A 1 79 ? -4.577 -0.083 -9.831 1.00 90.38 79 ARG A CA 1
ATOM 570 C C . ARG A 1 79 ? -3.121 -0.158 -9.383 1.00 90.38 79 ARG A C 1
ATOM 572 O O . ARG A 1 79 ? -2.251 0.334 -10.093 1.00 90.38 79 ARG A O 1
ATOM 579 N N . LEU A 1 80 ? -2.830 -0.823 -8.264 1.00 89.69 80 LEU A N 1
ATOM 580 C CA . LEU A 1 80 ? -1.449 -1.004 -7.792 1.00 89.69 80 LEU A CA 1
ATOM 581 C C . LEU A 1 80 ? -0.619 -1.837 -8.782 1.00 89.69 80 LEU A C 1
ATOM 583 O O . LEU A 1 80 ? 0.548 -1.534 -9.014 1.00 89.69 80 LEU A O 1
ATOM 587 N N . LYS A 1 81 ? -1.217 -2.851 -9.424 1.00 88.44 81 LYS A N 1
ATOM 588 C CA . LYS A 1 81 ? -0.553 -3.606 -10.502 1.00 88.44 81 LYS A CA 1
ATOM 589 C C . LYS A 1 81 ? -0.257 -2.737 -11.724 1.00 88.44 81 LYS A C 1
ATOM 591 O O . LYS A 1 81 ? 0.813 -2.881 -12.307 1.00 88.44 81 LYS A O 1
ATOM 596 N N . ALA A 1 82 ? -1.175 -1.845 -12.101 1.00 89.88 82 ALA A N 1
ATOM 597 C CA . ALA A 1 82 ? -0.944 -0.901 -13.192 1.00 89.88 82 ALA A CA 1
ATOM 598 C C . ALA A 1 82 ? 0.231 0.041 -12.875 1.00 89.88 82 ALA A C 1
ATOM 600 O O . ALA A 1 82 ? 1.130 0.180 -13.697 1.00 89.88 82 ALA A O 1
ATOM 601 N N . VAL A 1 83 ? 0.297 0.581 -11.649 1.00 89.19 83 VAL A N 1
ATOM 602 C CA . VAL A 1 83 ? 1.431 1.413 -11.205 1.00 89.19 83 VAL A CA 1
ATOM 603 C C . VAL A 1 83 ? 2.753 0.648 -11.290 1.00 89.19 83 VAL A C 1
ATOM 605 O O . VAL A 1 83 ? 3.716 1.174 -11.830 1.00 89.19 83 VAL A O 1
ATOM 608 N N . ILE A 1 84 ? 2.806 -0.607 -10.828 1.00 86.06 84 ILE A N 1
ATOM 609 C CA . ILE A 1 84 ? 4.017 -1.450 -10.909 1.00 86.06 84 ILE A CA 1
ATOM 610 C C . ILE A 1 84 ? 4.504 -1.625 -12.352 1.00 86.06 84 ILE A C 1
ATOM 612 O O . ILE A 1 84 ? 5.705 -1.743 -12.580 1.00 86.06 84 ILE A O 1
ATOM 616 N N . LYS A 1 85 ? 3.585 -1.688 -13.317 1.00 85.75 85 LYS A N 1
ATOM 617 C CA . LYS A 1 85 ? 3.924 -1.898 -14.725 1.00 85.75 85 LYS A CA 1
ATOM 618 C C . LYS A 1 85 ? 4.524 -0.652 -15.375 1.00 85.75 85 LYS A C 1
ATOM 620 O O . LYS A 1 85 ? 5.423 -0.787 -16.200 1.00 85.75 85 LYS A O 1
ATOM 625 N N . ASP A 1 86 ? 4.019 0.520 -15.007 1.00 85.38 86 ASP A N 1
ATOM 626 C CA . ASP A 1 86 ? 4.345 1.781 -15.678 1.00 85.38 86 ASP A CA 1
ATOM 627 C C . ASP A 1 86 ? 5.373 2.628 -14.906 1.00 85.38 86 ASP A C 1
ATOM 629 O O . ASP A 1 86 ? 5.828 3.653 -15.412 1.00 85.38 86 ASP A O 1
ATOM 633 N N . THR A 1 87 ? 5.728 2.240 -13.676 1.00 83.75 87 THR A N 1
ATOM 634 C CA . THR A 1 87 ? 6.614 3.034 -12.822 1.00 83.75 87 THR A CA 1
ATOM 635 C C . THR A 1 87 ? 8.090 2.703 -12.994 1.00 83.75 87 THR A C 1
ATOM 637 O O . THR A 1 87 ? 8.506 1.547 -12.996 1.00 83.75 87 THR A O 1
ATOM 640 N N . ASP A 1 88 ? 8.891 3.762 -13.017 1.00 81.25 88 ASP A N 1
ATOM 641 C CA . ASP A 1 88 ? 10.348 3.719 -12.907 1.00 81.25 88 ASP A CA 1
ATOM 642 C C . ASP A 1 88 ? 10.839 4.183 -11.525 1.00 81.25 88 ASP A C 1
ATOM 644 O O . ASP A 1 88 ? 12.043 4.260 -11.281 1.00 81.25 88 ASP A O 1
ATOM 648 N N . SER A 1 89 ? 9.913 4.528 -10.621 1.00 81.44 89 SER A N 1
ATOM 649 C CA . SER A 1 89 ? 10.212 5.066 -9.294 1.00 81.44 89 SER A CA 1
ATOM 650 C C . SER A 1 89 ? 10.263 3.965 -8.244 1.00 81.44 89 SER A C 1
ATOM 652 O O . SER A 1 89 ? 9.315 3.204 -8.034 1.00 81.44 89 SER A O 1
ATOM 654 N N . LEU A 1 90 ? 11.361 3.951 -7.497 1.00 79.38 90 LEU A N 1
ATOM 655 C CA . LEU A 1 90 ? 11.596 3.064 -6.367 1.00 79.38 90 LEU A CA 1
ATOM 656 C C . LEU A 1 90 ? 10.489 3.173 -5.304 1.00 79.38 90 LEU A C 1
ATOM 658 O O . LEU A 1 90 ? 10.083 2.176 -4.705 1.00 79.38 90 LEU A O 1
ATOM 662 N N . LEU A 1 91 ? 10.005 4.394 -5.062 1.00 81.25 91 LEU A N 1
ATOM 663 C CA . LEU A 1 91 ? 9.018 4.672 -4.021 1.00 81.25 91 LEU A CA 1
ATOM 664 C C . LEU A 1 91 ? 7.626 4.159 -4.417 1.00 81.25 91 LEU A C 1
ATOM 666 O O . LEU A 1 91 ? 6.908 3.599 -3.590 1.00 81.25 91 LEU A O 1
ATOM 670 N N . GLU A 1 92 ? 7.282 4.282 -5.698 1.00 85.44 92 GLU A N 1
ATOM 671 C CA . GLU A 1 92 ? 6.048 3.732 -6.264 1.00 85.44 92 GLU A CA 1
ATOM 672 C C . GLU A 1 92 ? 6.053 2.200 -6.228 1.00 85.44 92 GLU A C 1
ATOM 674 O O . GLU A 1 92 ? 5.039 1.596 -5.867 1.00 85.44 92 GLU A O 1
ATOM 679 N N . PHE A 1 93 ? 7.199 1.557 -6.504 1.00 82.44 93 PHE A N 1
ATOM 680 C CA . PHE A 1 93 ? 7.352 0.112 -6.301 1.00 82.44 93 PHE A CA 1
ATOM 681 C C . PHE A 1 93 ? 7.128 -0.278 -4.841 1.00 82.44 93 PHE A C 1
ATOM 683 O O . PHE A 1 93 ? 6.374 -1.213 -4.569 1.00 82.44 93 PHE A O 1
ATOM 690 N N . TYR A 1 94 ? 7.747 0.439 -3.899 1.00 82.94 94 TYR A N 1
ATOM 691 C CA . TYR A 1 94 ? 7.601 0.174 -2.468 1.00 82.94 94 TYR A CA 1
ATOM 692 C C . TYR A 1 94 ? 6.135 0.239 -2.014 1.00 82.94 94 TYR A C 1
ATOM 694 O O . TYR A 1 94 ? 5.634 -0.719 -1.421 1.00 82.94 94 TYR A O 1
ATOM 702 N N . TYR A 1 95 ? 5.423 1.327 -2.324 1.00 87.94 95 TYR A N 1
ATOM 703 C CA . TYR A 1 95 ? 4.025 1.473 -1.914 1.00 87.94 95 TYR A CA 1
ATOM 704 C C . TYR A 1 95 ? 3.101 0.482 -2.624 1.00 87.94 95 TYR A C 1
ATOM 706 O O . TYR A 1 95 ? 2.236 -0.116 -1.983 1.00 87.94 95 TYR A O 1
ATOM 714 N N . SER A 1 96 ? 3.310 0.245 -3.919 1.00 89.06 96 SER A N 1
ATOM 715 C CA . SER A 1 96 ? 2.449 -0.653 -4.691 1.00 89.06 96 SER A CA 1
ATOM 716 C C . SER A 1 96 ? 2.597 -2.110 -4.263 1.00 89.06 96 SER A C 1
ATOM 718 O O . SER A 1 96 ? 1.601 -2.777 -3.980 1.00 89.06 96 SER A O 1
ATOM 720 N N . VAL A 1 97 ? 3.834 -2.603 -4.138 1.00 84.81 97 VAL A N 1
ATOM 721 C CA . VAL A 1 97 ? 4.107 -3.972 -3.673 1.00 84.81 97 VAL A CA 1
ATOM 722 C C . VAL A 1 97 ? 3.673 -4.144 -2.217 1.00 84.81 97 VAL A C 1
ATOM 724 O O . VAL A 1 97 ? 3.017 -5.133 -1.888 1.00 84.81 97 VAL A O 1
ATOM 727 N N . GLY A 1 98 ? 3.976 -3.171 -1.352 1.00 84.94 98 GLY A N 1
ATOM 728 C CA . GLY A 1 98 ? 3.544 -3.189 0.046 1.00 84.94 98 GLY A CA 1
ATOM 729 C C . GLY A 1 98 ? 2.020 -3.221 0.190 1.00 84.94 98 GLY A C 1
ATOM 730 O O . GLY A 1 98 ? 1.494 -3.944 1.039 1.00 84.94 98 GLY A O 1
ATOM 731 N N . GLY A 1 99 ? 1.294 -2.493 -0.664 1.00 88.00 99 GLY A N 1
ATOM 732 C CA . GLY A 1 99 ? -0.170 -2.476 -0.679 1.00 88.00 99 GLY A CA 1
ATOM 733 C C . GLY A 1 99 ? -0.745 -3.825 -1.094 1.00 88.00 99 GLY A C 1
ATOM 734 O O . GLY A 1 99 ? -1.595 -4.376 -0.397 1.00 88.00 99 GLY A O 1
ATOM 735 N N . LEU A 1 100 ? -0.212 -4.405 -2.173 1.00 87.88 100 LEU A N 1
ATOM 736 C CA . LEU A 1 100 ? -0.586 -5.740 -2.644 1.00 87.88 100 LEU A CA 1
ATOM 737 C C . LEU A 1 100 ? -0.336 -6.826 -1.592 1.00 87.88 100 LEU A C 1
ATOM 739 O O . LEU A 1 100 ? -1.170 -7.718 -1.423 1.00 87.88 100 LEU A O 1
ATOM 743 N N . LEU A 1 101 ? 0.777 -6.748 -0.859 1.00 84.62 101 LEU A N 1
ATOM 744 C CA . LEU A 1 101 ? 1.015 -7.668 0.247 1.00 84.62 101 LEU A CA 1
ATOM 745 C C . LEU A 1 101 ? 0.001 -7.480 1.370 1.00 84.62 101 LEU A C 1
ATOM 747 O O . LEU A 1 101 ? -0.551 -8.460 1.860 1.00 84.62 101 LEU A O 1
ATOM 751 N N . SER A 1 102 ? -0.258 -6.236 1.760 1.00 86.25 102 SER A N 1
ATOM 752 C CA . SER A 1 102 ? -1.186 -5.933 2.850 1.00 86.25 102 SER A CA 1
ATOM 753 C C . SER A 1 102 ? -2.584 -6.493 2.554 1.00 86.25 102 SER A C 1
ATOM 755 O O . SER A 1 102 ? -3.228 -7.034 3.449 1.00 86.25 102 SER A O 1
ATOM 757 N N . LEU A 1 103 ? -3.026 -6.450 1.291 1.00 87.19 103 LEU A N 1
ATOM 758 C CA . LEU A 1 103 ? -4.258 -7.107 0.834 1.00 87.19 103 LEU A CA 1
ATOM 759 C C . LEU A 1 103 ? -4.182 -8.635 0.956 1.00 87.19 103 LEU A C 1
ATOM 761 O O . LEU A 1 103 ? -5.122 -9.273 1.428 1.00 87.19 103 LEU A O 1
ATOM 765 N N . LYS A 1 104 ? -3.055 -9.234 0.564 1.00 85.06 104 LYS A N 1
ATOM 766 C CA . LYS A 1 104 ? -2.843 -10.682 0.661 1.00 85.06 104 LYS A CA 1
ATOM 767 C C . LYS A 1 104 ? -2.847 -11.180 2.108 1.00 85.06 104 LYS A C 1
ATOM 769 O O . LYS A 1 104 ? -3.458 -12.206 2.391 1.00 85.06 104 LYS A O 1
ATOM 774 N N . GLU A 1 105 ? -2.206 -10.458 3.026 1.00 83.25 105 GLU A N 1
ATOM 775 C CA . GLU A 1 105 ? -2.210 -10.768 4.464 1.00 83.25 105 GLU A CA 1
ATOM 776 C C . GLU A 1 105 ? -3.612 -10.666 5.077 1.00 83.25 105 GLU A C 1
ATOM 778 O O . GLU A 1 105 ? -3.943 -11.409 5.998 1.00 83.25 105 GLU A O 1
ATOM 783 N N . GLN A 1 106 ? -4.455 -9.789 4.529 1.00 81.00 106 GLN A N 1
ATOM 784 C CA . GLN A 1 106 ? -5.867 -9.655 4.897 1.00 81.00 106 GLN A CA 1
ATOM 785 C C . GLN A 1 106 ? -6.761 -10.759 4.294 1.00 81.00 106 GLN A C 1
ATOM 787 O O . GLN A 1 106 ? -7.948 -10.817 4.601 1.00 81.00 106 GLN A O 1
ATOM 792 N N . GLY A 1 107 ? -6.206 -11.665 3.479 1.00 80.38 107 GLY A N 1
ATOM 793 C CA . GLY A 1 107 ? -6.921 -12.803 2.893 1.00 80.38 107 GLY A CA 1
ATOM 794 C C . GLY A 1 107 ? -7.468 -12.564 1.484 1.00 80.38 107 GLY A C 1
ATOM 795 O O . GLY A 1 107 ? -8.161 -13.433 0.954 1.00 80.38 107 GLY A O 1
ATOM 796 N N . HIS A 1 108 ? -7.149 -11.432 0.849 1.00 82.56 108 HIS A N 1
ATOM 797 C CA . HIS A 1 108 ? -7.542 -11.165 -0.535 1.00 82.56 108 HIS A CA 1
ATOM 798 C C . HIS A 1 108 ? -6.624 -11.895 -1.525 1.00 82.56 108 HIS A C 1
ATOM 800 O O . HIS A 1 108 ? -5.405 -11.983 -1.345 1.00 82.56 108 HIS A O 1
ATOM 806 N N . SER A 1 109 ? -7.194 -12.423 -2.610 1.00 77.19 109 SER A N 1
ATOM 807 C CA . SER A 1 109 ? -6.433 -13.159 -3.622 1.00 77.19 109 SER A CA 1
ATOM 808 C C . SER A 1 109 ? -5.646 -12.210 -4.525 1.00 77.19 109 SER A C 1
ATOM 810 O O . SER A 1 109 ? -6.161 -11.695 -5.517 1.00 77.19 109 SER A O 1
ATOM 812 N N . VAL A 1 110 ? -4.366 -12.011 -4.214 1.00 79.38 110 VAL A N 1
ATOM 813 C CA . VAL A 1 110 ? -3.461 -11.189 -5.023 1.00 79.38 110 VAL A CA 1
ATOM 814 C C . VAL A 1 110 ? -2.430 -12.062 -5.738 1.00 79.38 110 VAL A C 1
ATOM 816 O O . VAL A 1 110 ? -1.583 -12.695 -5.107 1.00 79.38 110 VAL A O 1
ATOM 819 N N . VAL A 1 111 ? -2.487 -12.059 -7.072 1.00 76.31 111 VAL A N 1
ATOM 820 C CA . VAL A 1 111 ? -1.494 -12.683 -7.961 1.00 76.31 111 VAL A CA 1
ATOM 821 C C . VAL A 1 111 ? -0.849 -11.604 -8.826 1.00 76.31 111 VAL A C 1
ATOM 823 O O . VAL A 1 111 ? -1.557 -10.843 -9.494 1.00 76.31 111 VAL A O 1
ATOM 826 N N . LEU A 1 112 ? 0.483 -11.541 -8.807 1.00 73.38 112 LEU A N 1
ATOM 827 C CA . LEU A 1 112 ? 1.289 -10.702 -9.692 1.00 73.38 112 LEU A CA 1
ATOM 828 C C . LEU A 1 112 ? 1.910 -11.620 -10.755 1.00 73.38 112 LEU A C 1
ATOM 830 O O . LEU A 1 112 ? 2.814 -12.389 -10.449 1.00 73.38 112 LEU A O 1
ATOM 834 N N . SER A 1 113 ? 1.375 -11.598 -11.977 1.00 72.44 113 SER A N 1
ATOM 835 C CA . SER A 1 113 ? 1.839 -12.455 -13.080 1.00 72.44 113 SER A CA 1
ATOM 836 C C . SER A 1 113 ? 3.218 -12.053 -13.600 1.00 72.44 113 SER A C 1
ATOM 838 O O . SER A 1 113 ? 4.019 -12.916 -13.938 1.00 72.44 113 SER A O 1
ATOM 840 N N . ASP A 1 114 ? 3.516 -10.754 -13.605 1.00 73.25 114 ASP A N 1
ATOM 841 C CA . ASP A 1 114 ? 4.730 -10.188 -14.213 1.00 73.25 114 ASP A CA 1
ATOM 842 C C . ASP A 1 114 ? 5.855 -9.983 -13.199 1.00 73.25 114 ASP A C 1
ATOM 844 O O . ASP A 1 114 ? 6.699 -9.095 -13.316 1.00 73.25 114 ASP A O 1
ATOM 848 N N . ALA A 1 115 ? 5.854 -10.796 -12.154 1.00 73.00 115 ALA A N 1
ATOM 849 C CA . ALA A 1 115 ? 6.650 -10.525 -10.982 1.00 73.00 115 ALA A CA 1
ATOM 850 C C . ALA A 1 115 ? 8.163 -10.722 -11.217 1.00 73.00 115 ALA A C 1
ATOM 852 O O . ALA A 1 115 ? 8.969 -9.988 -10.649 1.00 73.00 115 ALA A O 1
ATOM 853 N N . ASP A 1 116 ? 8.566 -11.601 -12.140 1.00 75.50 116 ASP A N 1
ATOM 854 C CA . ASP A 1 116 ? 9.949 -11.646 -12.632 1.00 75.50 116 ASP A CA 1
ATOM 855 C C . ASP A 1 116 ? 10.365 -10.323 -13.294 1.00 75.50 116 ASP A C 1
ATOM 857 O O . ASP A 1 116 ? 11.459 -9.820 -13.037 1.00 75.50 116 ASP A O 1
ATOM 861 N N . SER A 1 117 ? 9.493 -9.721 -14.108 1.00 78.69 117 SER A N 1
ATOM 862 C CA . SER A 1 117 ? 9.771 -8.437 -14.765 1.00 78.69 117 SER A CA 1
ATOM 863 C C . SER A 1 117 ? 9.878 -7.305 -13.745 1.00 78.69 117 SER A C 1
ATOM 865 O O . SER A 1 117 ? 10.813 -6.509 -13.805 1.00 78.69 117 SER A O 1
ATOM 867 N N . THR A 1 118 ? 8.972 -7.265 -12.763 1.00 78.50 118 THR A N 1
ATOM 868 C CA . THR A 1 118 ? 9.035 -6.312 -11.646 1.00 78.50 118 THR A CA 1
ATOM 869 C C . THR A 1 118 ? 10.331 -6.465 -10.854 1.00 78.50 118 THR A C 1
ATOM 871 O O . THR A 1 118 ? 10.983 -5.472 -10.540 1.00 78.50 118 THR A O 1
ATOM 874 N N . PHE A 1 119 ? 10.757 -7.700 -10.573 1.00 77.12 119 PHE A N 1
ATOM 875 C CA . PHE A 1 119 ? 12.019 -7.951 -9.882 1.00 77.12 119 PHE A CA 1
ATOM 876 C C . PHE A 1 119 ? 13.221 -7.429 -10.676 1.00 77.12 119 PHE A C 1
ATOM 878 O O . PHE A 1 119 ? 14.111 -6.806 -10.101 1.00 77.12 119 PHE A O 1
ATOM 885 N N . HIS A 1 120 ? 13.246 -7.633 -11.996 1.00 78.31 120 HIS A N 1
ATOM 886 C CA . HIS A 1 120 ? 14.308 -7.101 -12.851 1.00 78.31 120 HIS A CA 1
ATOM 887 C C . HIS A 1 120 ? 14.305 -5.567 -12.895 1.00 78.31 120 HIS A C 1
ATOM 889 O O . HIS A 1 120 ? 15.380 -4.973 -12.819 1.00 78.31 120 HIS A O 1
ATOM 895 N N . ALA A 1 121 ? 13.129 -4.932 -12.955 1.00 79.94 121 ALA A N 1
ATOM 896 C CA . ALA A 1 121 ? 12.996 -3.475 -12.918 1.00 79.94 121 ALA A CA 1
ATOM 897 C C . ALA A 1 121 ? 13.519 -2.889 -11.596 1.00 79.94 121 ALA A C 1
ATOM 899 O O . ALA A 1 121 ? 14.344 -1.980 -11.603 1.00 79.94 121 ALA A O 1
ATOM 900 N N . ILE A 1 122 ? 13.136 -3.479 -10.458 1.00 76.81 122 ILE A N 1
ATOM 901 C CA . ILE A 1 122 ? 13.649 -3.084 -9.140 1.00 76.81 122 ILE A CA 1
ATOM 902 C C . ILE A 1 122 ? 15.163 -3.307 -9.080 1.00 76.81 122 ILE A C 1
ATOM 904 O O . ILE A 1 122 ? 15.910 -2.408 -8.701 1.00 76.81 122 ILE A O 1
ATOM 908 N N . LYS A 1 123 ? 15.652 -4.476 -9.507 1.00 75.88 123 LYS A N 1
ATOM 909 C CA . LYS A 1 123 ? 17.086 -4.793 -9.506 1.00 75.88 123 LYS A CA 1
ATOM 910 C C . LYS A 1 123 ? 17.903 -3.826 -10.365 1.00 75.88 123 LYS A C 1
ATOM 912 O O . LYS A 1 123 ? 19.035 -3.532 -9.998 1.00 75.88 123 LYS A O 1
ATOM 917 N N . ALA A 1 124 ? 17.352 -3.309 -11.463 1.00 79.88 124 ALA A N 1
ATOM 918 C CA . ALA A 1 124 ? 18.025 -2.319 -12.304 1.00 79.88 124 ALA A CA 1
ATOM 919 C C . ALA A 1 124 ? 18.308 -0.991 -11.570 1.00 79.88 124 ALA A C 1
ATOM 921 O O . ALA A 1 124 ? 19.234 -0.274 -11.947 1.00 79.88 124 ALA A O 1
ATOM 922 N N . LEU A 1 125 ? 17.566 -0.684 -10.500 1.00 74.88 125 LEU A N 1
ATOM 923 C CA . LEU A 1 125 ? 17.809 0.478 -9.635 1.00 74.88 125 LEU A CA 1
ATOM 924 C C . LEU A 1 125 ? 18.932 0.233 -8.612 1.00 74.88 125 LEU A C 1
ATOM 926 O O . LEU A 1 125 ? 19.431 1.183 -8.003 1.00 74.88 125 LEU A O 1
ATOM 930 N N . SER A 1 126 ? 19.341 -1.023 -8.417 1.00 72.31 126 SER A N 1
ATOM 931 C CA . SER A 1 126 ? 20.439 -1.401 -7.530 1.00 72.31 126 SER A CA 1
ATOM 932 C C . SER A 1 126 ? 21.793 -1.120 -8.175 1.00 72.31 126 SER A C 1
ATOM 934 O O . SER A 1 126 ? 22.022 -1.426 -9.345 1.00 72.31 126 SER A O 1
ATOM 936 N N . GLN A 1 127 ? 22.721 -0.572 -7.395 1.00 69.62 127 GLN A N 1
ATOM 937 C CA . GLN A 1 127 ? 24.098 -0.337 -7.810 1.00 69.62 127 GLN A CA 1
ATOM 938 C C . GLN A 1 127 ? 25.052 -1.287 -7.075 1.00 69.62 127 GLN A C 1
ATOM 940 O O . GLN A 1 127 ? 24.819 -1.693 -5.935 1.00 69.62 127 GLN A O 1
ATOM 945 N N . SER A 1 128 ? 26.166 -1.638 -7.724 1.00 70.44 128 SER A N 1
ATOM 946 C CA . SER A 1 128 ? 27.169 -2.566 -7.177 1.00 70.44 128 SER A CA 1
ATOM 947 C C . SER A 1 128 ? 27.867 -2.061 -5.909 1.00 70.44 128 SER A C 1
ATOM 949 O O . SER A 1 128 ? 28.535 -2.833 -5.231 1.00 70.44 128 SER A O 1
ATOM 951 N N . ASP A 1 129 ? 27.742 -0.772 -5.596 1.00 67.00 129 ASP A N 1
ATOM 952 C CA . ASP A 1 129 ? 28.294 -0.121 -4.405 1.00 67.00 129 ASP A CA 1
ATOM 953 C C . ASP A 1 129 ? 27.340 -0.165 -3.191 1.00 67.00 129 ASP A C 1
ATOM 955 O O . ASP A 1 129 ? 27.616 0.450 -2.160 1.00 67.00 129 ASP A O 1
ATOM 959 N N . GLY A 1 130 ? 26.217 -0.887 -3.302 1.00 66.38 130 GLY A N 1
ATOM 960 C CA . GLY A 1 130 ? 25.209 -1.028 -2.248 1.00 66.38 130 GLY A CA 1
ATOM 961 C C . GLY A 1 130 ? 24.225 0.141 -2.160 1.00 66.38 130 GLY A C 1
ATOM 962 O O . GLY A 1 130 ? 23.361 0.148 -1.279 1.00 66.38 130 GLY A O 1
ATOM 963 N N . ARG A 1 131 ? 24.324 1.127 -3.059 1.00 70.50 131 ARG A N 1
ATOM 964 C CA . ARG A 1 131 ? 23.354 2.220 -3.178 1.00 70.50 131 ARG A CA 1
ATOM 965 C C . ARG A 1 131 ? 22.231 1.840 -4.130 1.00 70.50 131 ARG A C 1
ATOM 967 O O . ARG A 1 131 ? 22.357 0.949 -4.965 1.00 70.50 131 ARG A O 1
ATOM 974 N N . TRP A 1 132 ? 21.113 2.535 -3.982 1.00 74.25 132 TRP A N 1
ATOM 975 C CA . TRP A 1 132 ? 19.949 2.364 -4.838 1.00 74.25 132 TRP A CA 1
ATOM 976 C C . TRP A 1 132 ? 19.517 3.713 -5.380 1.00 74.25 132 TRP A C 1
ATOM 978 O O . TRP A 1 132 ? 19.526 4.704 -4.642 1.00 74.25 132 TRP A O 1
ATOM 988 N N . ARG A 1 133 ? 19.175 3.745 -6.668 1.00 74.81 133 ARG A N 1
ATOM 989 C CA . ARG A 1 133 ? 18.632 4.927 -7.341 1.00 74.81 133 ARG A CA 1
ATOM 990 C C . ARG A 1 133 ? 17.162 5.090 -6.974 1.00 74.81 133 ARG A C 1
ATOM 992 O O . ARG A 1 133 ? 16.457 4.094 -6.810 1.00 74.81 133 ARG A O 1
ATOM 999 N N . TYR A 1 134 ? 16.704 6.332 -6.848 1.00 71.00 134 TYR A N 1
ATOM 1000 C CA . TYR A 1 134 ? 15.282 6.606 -6.615 1.00 71.00 134 TYR A CA 1
ATOM 1001 C C . TYR A 1 134 ? 14.435 6.382 -7.867 1.00 71.00 134 TYR A C 1
ATOM 1003 O O . TYR A 1 134 ? 13.274 6.001 -7.747 1.00 71.00 134 TYR A O 1
ATOM 1011 N N . ASP A 1 135 ? 15.022 6.567 -9.045 1.00 74.12 135 ASP A N 1
ATOM 1012 C CA . ASP A 1 135 ? 14.398 6.292 -10.333 1.00 74.12 135 ASP A CA 1
ATOM 1013 C C . ASP A 1 135 ? 15.459 6.000 -11.407 1.00 74.12 135 ASP A C 1
ATOM 1015 O O . ASP A 1 135 ? 16.666 6.157 -11.187 1.00 74.12 135 ASP A O 1
ATOM 1019 N N . THR A 1 136 ? 15.015 5.541 -12.576 1.00 69.31 136 THR A N 1
ATOM 1020 C CA . THR A 1 136 ? 15.897 5.163 -13.692 1.00 69.31 136 THR A CA 1
ATOM 1021 C C . THR A 1 136 ? 16.675 6.343 -14.284 1.00 69.31 136 THR A C 1
ATOM 1023 O O . THR A 1 136 ? 17.765 6.140 -14.825 1.00 69.31 136 THR A O 1
ATOM 1026 N N . ASN A 1 137 ? 16.175 7.575 -14.147 1.00 67.00 137 ASN A N 1
ATOM 1027 C CA . ASN A 1 137 ? 16.724 8.769 -14.790 1.00 67.00 137 ASN A CA 1
ATOM 1028 C C . ASN A 1 137 ? 17.562 9.645 -13.844 1.00 67.00 137 ASN A C 1
ATOM 1030 O O . ASN A 1 137 ? 18.445 10.373 -14.303 1.00 67.00 137 ASN A O 1
ATOM 1034 N N . SER A 1 138 ? 17.347 9.579 -12.530 1.00 61.97 138 SER A N 1
ATOM 1035 C CA . SER A 1 138 ? 18.088 10.380 -11.555 1.00 61.97 138 SER A CA 1
ATOM 1036 C C . SER A 1 138 ? 19.455 9.785 -11.258 1.00 61.97 138 SER A C 1
ATOM 1038 O O . SER A 1 138 ? 19.617 8.579 -11.094 1.00 61.97 138 SER A O 1
ATOM 1040 N N . ALA A 1 139 ? 20.475 10.643 -11.181 1.00 61.00 139 ALA A N 1
ATOM 1041 C CA . ALA A 1 139 ? 21.805 10.275 -10.689 1.00 61.00 139 ALA A CA 1
ATOM 1042 C C . ALA A 1 139 ? 21.856 10.155 -9.155 1.00 61.00 139 ALA A C 1
ATOM 1044 O O . ALA A 1 139 ? 22.885 9.766 -8.605 1.00 61.00 139 ALA A O 1
ATOM 1045 N N . GLU A 1 140 ? 20.766 10.505 -8.469 1.00 60.50 140 GLU A N 1
ATOM 1046 C CA . GLU A 1 140 ? 20.690 10.487 -7.017 1.00 60.50 140 GLU A CA 1
ATOM 10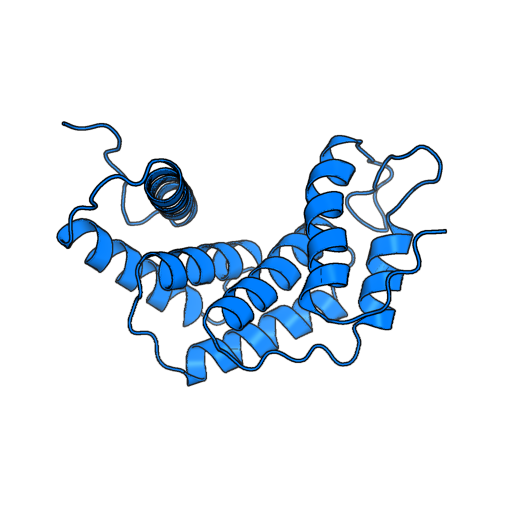47 C C . GLU A 1 140 ? 20.458 9.063 -6.507 1.00 60.50 140 GLU A C 1
ATOM 1049 O O . GLU A 1 140 ? 19.471 8.399 -6.831 1.00 60.50 140 GLU A O 1
ATOM 1054 N N . SER A 1 141 ? 21.394 8.587 -5.686 1.00 61.94 141 SER A N 1
ATOM 1055 C CA . SER A 1 141 ? 21.332 7.272 -5.062 1.00 61.94 141 SER A CA 1
ATOM 1056 C C . SER A 1 141 ? 21.708 7.344 -3.589 1.00 61.94 141 SER A C 1
ATOM 1058 O O . SER A 1 141 ? 22.540 8.150 -3.162 1.00 61.94 141 SER A O 1
ATOM 1060 N N . SER A 1 142 ? 21.074 6.498 -2.781 1.00 60.38 142 SER A N 1
ATOM 1061 C CA . SER A 1 142 ? 21.251 6.510 -1.330 1.00 60.38 142 SER A CA 1
ATOM 1062 C C . SER A 1 142 ? 21.247 5.104 -0.740 1.00 60.38 142 SER A C 1
ATOM 1064 O O . SER A 1 142 ? 20.540 4.212 -1.206 1.00 60.38 142 SER A O 1
ATOM 1066 N N . THR A 1 143 ? 22.005 4.906 0.338 1.00 60.66 143 THR A N 1
ATOM 1067 C CA . THR A 1 143 ? 21.890 3.720 1.200 1.00 60.66 143 THR A CA 1
ATOM 1068 C C . THR A 1 143 ? 20.582 3.716 1.998 1.00 60.66 143 THR A C 1
ATOM 1070 O O . THR A 1 143 ? 20.097 2.654 2.370 1.00 60.66 143 THR A O 1
ATOM 1073 N N . PHE A 1 144 ? 19.949 4.876 2.213 1.00 58.00 144 PHE A N 1
ATOM 1074 C CA . PHE A 1 144 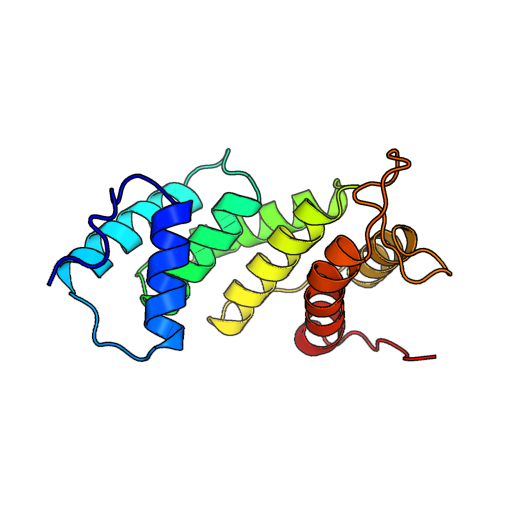? 18.609 4.958 2.810 1.00 58.00 144 PHE A CA 1
ATOM 1075 C C . PHE A 1 144 ? 17.528 4.402 1.867 1.00 58.00 144 PHE A C 1
ATOM 1077 O O . PHE A 1 144 ? 16.615 3.701 2.305 1.00 58.00 144 PHE A O 1
ATOM 1084 N N . ALA A 1 145 ? 17.678 4.633 0.559 1.00 55.84 145 ALA A N 1
ATOM 1085 C CA . ALA A 1 145 ? 16.838 4.018 -0.469 1.00 55.84 145 ALA A CA 1
ATOM 1086 C C . ALA A 1 145 ? 16.985 2.482 -0.469 1.00 55.84 145 ALA A C 1
ATOM 1088 O O . ALA A 1 145 ? 15.994 1.764 -0.596 1.00 55.84 145 ALA A 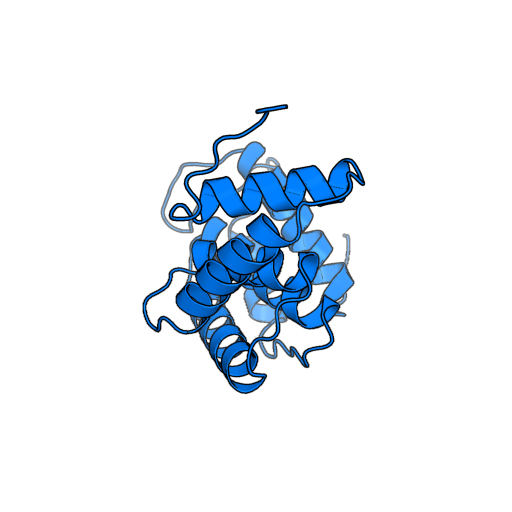O 1
ATOM 1089 N N . ALA A 1 146 ? 18.198 1.982 -0.197 1.00 55.62 146 ALA A N 1
ATOM 1090 C CA . ALA A 1 146 ? 18.472 0.556 -0.021 1.00 55.62 146 ALA A CA 1
ATOM 1091 C C . ALA A 1 146 ? 17.708 -0.058 1.165 1.00 55.62 146 ALA A C 1
ATOM 1093 O O . ALA A 1 146 ? 17.247 -1.190 1.072 1.00 55.62 146 ALA A O 1
ATOM 1094 N N . GLY A 1 147 ? 17.541 0.679 2.270 1.00 55.69 147 GLY A N 1
ATOM 1095 C CA . GLY A 1 147 ? 16.814 0.203 3.453 1.00 55.69 147 GLY A CA 1
ATOM 1096 C C . GLY A 1 147 ? 15.319 -0.012 3.200 1.00 55.69 147 GLY A C 1
ATOM 1097 O O . GLY A 1 147 ? 14.771 -1.046 3.581 1.00 55.69 147 GLY A O 1
ATOM 1098 N N . ASN A 1 148 ? 14.670 0.923 2.498 1.00 56.81 148 ASN A N 1
ATOM 1099 C CA . ASN A 1 148 ? 13.258 0.786 2.114 1.00 56.81 148 ASN A CA 1
ATOM 1100 C C . ASN A 1 148 ? 13.047 -0.372 1.126 1.00 56.81 148 ASN A C 1
ATOM 1102 O O . ASN A 1 148 ? 12.049 -1.091 1.207 1.00 56.81 148 ASN A O 1
ATOM 1106 N N . ILE A 1 149 ? 14.010 -0.598 0.227 1.00 56.22 149 ILE A N 1
ATOM 1107 C CA . ILE A 1 149 ? 13.928 -1.691 -0.738 1.00 56.22 149 ILE A CA 1
ATOM 1108 C C . ILE A 1 149 ? 14.345 -3.041 -0.180 1.00 56.22 149 ILE A C 1
ATOM 1110 O O . ILE A 1 149 ? 13.820 -4.031 -0.653 1.00 56.22 149 ILE A O 1
ATOM 1114 N N . PHE A 1 150 ? 15.246 -3.127 0.799 1.00 52.53 150 PHE A N 1
ATOM 1115 C CA . PHE A 1 150 ? 15.597 -4.409 1.411 1.00 52.53 150 PHE A CA 1
ATOM 1116 C C . PHE A 1 150 ? 14.341 -5.059 2.000 1.00 52.53 150 PHE A C 1
ATOM 1118 O O . PHE A 1 150 ? 14.058 -6.217 1.716 1.00 52.53 150 PHE A O 1
ATOM 1125 N N . LEU A 1 151 ? 13.511 -4.258 2.679 1.00 51.56 151 LEU A N 1
ATOM 1126 C CA . LEU A 1 151 ? 12.176 -4.668 3.109 1.00 51.56 151 LEU A CA 1
ATOM 1127 C C . LEU A 1 151 ? 11.261 -5.030 1.934 1.00 51.56 151 LEU A C 1
ATOM 1129 O O . LEU A 1 151 ? 10.602 -6.055 2.020 1.00 51.56 151 LEU A O 1
ATOM 1133 N N . SER A 1 152 ?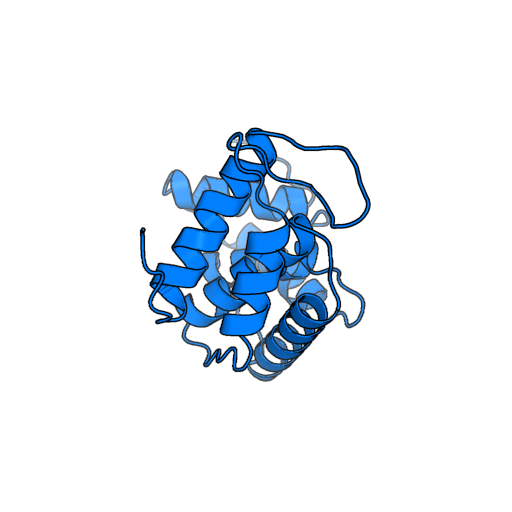 11.229 -4.245 0.850 1.00 51.84 152 SER A N 1
ATOM 1134 C CA . SER A 1 152 ? 10.389 -4.524 -0.332 1.00 51.84 152 SER A CA 1
ATOM 1135 C C . SER A 1 152 ? 10.806 -5.787 -1.103 1.00 51.84 152 SER A C 1
ATOM 1137 O O . SER A 1 152 ? 9.958 -6.592 -1.469 1.00 51.84 152 SER A O 1
ATOM 1139 N N . CYS A 1 153 ? 12.105 -6.003 -1.315 1.00 53.84 153 CYS A N 1
ATOM 1140 C CA . CYS A 1 153 ? 12.685 -7.174 -1.966 1.00 53.84 153 CYS A CA 1
ATOM 1141 C C . CYS A 1 153 ? 12.521 -8.414 -1.096 1.00 53.84 153 CYS A C 1
ATOM 1143 O O . CYS A 1 153 ? 12.052 -9.422 -1.609 1.00 53.84 153 CYS A O 1
ATOM 1145 N N . ASP A 1 154 ? 12.818 -8.358 0.207 1.00 51.94 154 ASP A N 1
ATOM 1146 C CA . ASP A 1 154 ? 12.518 -9.483 1.099 1.00 51.94 154 ASP A CA 1
ATOM 1147 C C . ASP A 1 154 ? 11.004 -9.755 1.140 1.00 51.94 154 ASP A C 1
ATOM 1149 O O . ASP A 1 154 ? 10.605 -10.915 1.081 1.00 51.94 154 ASP A O 1
ATOM 1153 N N . LEU A 1 155 ? 10.145 -8.726 1.121 1.00 52.22 155 LEU A N 1
ATOM 1154 C CA . LEU A 1 155 ? 8.692 -8.880 0.957 1.00 52.22 155 LEU A CA 1
ATOM 1155 C C . LEU A 1 155 ? 8.322 -9.579 -0.356 1.00 52.22 155 LEU A C 1
ATOM 1157 O O . LEU A 1 155 ? 7.456 -10.453 -0.356 1.00 52.22 155 LEU A O 1
ATOM 1161 N N . PHE A 1 156 ? 8.959 -9.203 -1.464 1.00 56.56 156 PHE A N 1
ATOM 1162 C CA . PHE A 1 156 ? 8.722 -9.762 -2.792 1.00 56.56 156 PHE A CA 1
ATOM 1163 C C . PHE A 1 156 ? 9.137 -11.237 -2.843 1.00 56.56 156 PHE A C 1
ATOM 1165 O O . PHE A 1 156 ? 8.363 -12.103 -3.248 1.00 56.56 156 PHE A O 1
ATOM 1172 N N . CYS A 1 157 ? 10.328 -11.544 -2.333 1.00 54.72 157 CYS A N 1
ATOM 1173 C CA . CYS A 1 157 ? 10.877 -12.891 -2.259 1.00 54.72 157 CYS A CA 1
ATOM 1174 C C . CYS A 1 157 ? 10.082 -13.795 -1.306 1.00 54.72 157 CYS A C 1
ATOM 1176 O O . CYS A 1 157 ? 9.819 -14.956 -1.617 1.00 54.72 157 CYS A O 1
ATOM 1178 N N . PHE A 1 158 ? 9.689 -13.274 -0.142 1.00 43.38 158 PHE A N 1
ATOM 1179 C CA . PHE A 1 158 ? 9.035 -14.053 0.907 1.00 43.38 158 PHE A CA 1
ATOM 1180 C C . PHE A 1 158 ? 7.531 -14.217 0.653 1.00 43.38 158 PHE A C 1
ATOM 1182 O O . PHE A 1 158 ? 6.978 -15.291 0.893 1.00 43.38 158 PHE A O 1
ATOM 1189 N N . SER A 1 159 ? 6.865 -13.196 0.105 1.00 44.53 159 SER A N 1
ATOM 1190 C CA . SER A 1 159 ? 5.401 -13.178 0.014 1.00 44.53 159 SER A CA 1
ATOM 1191 C C . SER A 1 159 ? 4.831 -13.516 -1.360 1.00 44.53 159 SER A C 1
ATOM 1193 O O . SER A 1 159 ? 3.684 -13.962 -1.428 1.00 44.53 159 SER A O 1
ATOM 1195 N N . LEU A 1 160 ? 5.582 -13.366 -2.456 1.00 47.62 160 LEU A N 1
ATOM 1196 C CA . LEU A 1 160 ? 5.110 -13.705 -3.810 1.00 47.62 160 LEU A CA 1
ATOM 1197 C C . LEU A 1 160 ? 5.584 -15.077 -4.316 1.00 47.62 160 LEU A C 1
ATOM 1199 O O . LEU A 1 160 ? 5.253 -15.436 -5.439 1.00 47.62 160 LEU A O 1
ATOM 1203 N N . GLN A 1 161 ? 6.256 -15.887 -3.482 1.00 41.59 161 GLN A N 1
ATOM 1204 C CA . GLN A 1 161 ? 6.716 -17.243 -3.847 1.00 41.59 161 GLN A CA 1
ATOM 1205 C C . GLN A 1 161 ? 7.637 -17.264 -5.084 1.00 41.59 161 GLN A C 1
ATOM 1207 O O . GLN A 1 161 ? 7.704 -18.253 -5.812 1.00 41.59 161 GLN A O 1
ATOM 1212 N N . ILE A 1 162 ? 8.388 -16.188 -5.312 1.00 43.56 162 ILE A N 1
ATOM 1213 C CA . ILE A 1 162 ? 9.398 -16.138 -6.368 1.00 43.56 162 ILE A CA 1
ATOM 1214 C C . ILE A 1 162 ? 10.726 -16.491 -5.734 1.00 43.56 162 ILE A C 1
ATOM 1216 O O . ILE A 1 162 ? 11.133 -15.903 -4.732 1.00 43.56 162 ILE A O 1
ATOM 1220 N N . LYS A 1 163 ? 11.394 -17.490 -6.308 1.00 34.75 163 LYS A N 1
ATOM 1221 C CA . LYS A 1 163 ? 12.743 -17.907 -5.929 1.00 34.75 163 LYS A CA 1
ATOM 1222 C C . LYS A 1 163 ? 13.702 -16.732 -6.127 1.00 34.75 163 LYS A C 1
ATOM 1224 O O . LYS A 1 163 ? 14.313 -16.584 -7.180 1.00 34.75 163 LYS A O 1
ATOM 1229 N N . CYS A 1 164 ? 13.882 -15.917 -5.099 1.00 37.28 164 CYS A N 1
ATOM 1230 C CA . CYS A 1 164 ? 15.013 -15.012 -5.047 1.00 37.28 164 CYS A CA 1
ATOM 1231 C C . CYS A 1 164 ? 16.256 -15.836 -4.757 1.00 37.28 164 CYS A C 1
ATOM 1233 O O . CYS A 1 164 ? 16.526 -16.230 -3.621 1.00 37.28 164 CYS A O 1
ATOM 1235 N N . ILE A 1 165 ? 16.996 -16.149 -5.814 1.00 31.56 165 ILE A N 1
ATOM 1236 C CA . ILE A 1 165 ? 18.320 -16.737 -5.690 1.00 31.56 165 ILE A CA 1
ATOM 1237 C C . ILE A 1 165 ? 19.206 -15.662 -5.050 1.00 31.56 165 ILE A C 1
ATOM 1239 O O . ILE A 1 165 ? 19.619 -14.715 -5.717 1.00 31.56 165 ILE A O 1
ATOM 1243 N N . ARG A 1 166 ? 19.464 -15.791 -3.740 1.00 32.72 166 ARG A N 1
ATOM 1244 C CA . ARG A 1 166 ? 20.643 -15.178 -3.115 1.00 32.72 166 ARG A CA 1
ATOM 1245 C C . ARG A 1 166 ? 21.852 -15.801 -3.801 1.00 32.72 166 ARG A C 1
ATOM 1247 O O . ARG A 1 166 ? 22.091 -16.994 -3.617 1.00 32.72 166 ARG A O 1
ATOM 1254 N N . HIS A 1 167 ? 22.545 -15.016 -4.613 1.00 33.69 167 HIS A N 1
ATOM 1255 C CA . HIS A 1 167 ? 23.865 -15.361 -5.120 1.00 33.69 167 HIS A CA 1
ATOM 1256 C C . HIS A 1 167 ? 24.911 -14.543 -4.377 1.00 33.69 167 HIS A C 1
ATOM 1258 O O . HIS A 1 167 ? 24.658 -13.331 -4.188 1.00 33.69 167 HIS A O 1
#

Radius of gyration: 16.8 Å; chains: 1; bounding box: 45×34×44 Å

pLDDT: mean 75.1, std 15.9, range [31.56, 91.94]

Sequence (167 aa):
AELFAASPDDLETTYEAVRTFKMLGVQRDKGLDGKACKLAAHTLSSSSSPAKDLFQAVQIAGVLGCSVDAGVYDDVASRLKAVIKDTDSLLEFYYSVGGLLSLKEQGHSVVLSDADSTFHAIKALSQSDGRWRYDTNSAESSTFAAGNIFLSCDLFCFSLQIKCIRH

=== Feature glossary ===
A reading guide for the features in this record.

Start from the sequence.

  · Sequence gives the chain of amino acids in standard one-letter code (A=alanine, C=cysteine, …, Y=tyrosine), read N→C. It is the only feature that is directly encoded by the gene; all structural features are derived from the folded form of this sequence.

Fold it, and you get atomic coordinates and the backbone conformation that goes with them.

  · The mmCIF table is the protein's shape written out atom by atom. For each backbone N, Cα, C, and carbonyl O, it records an (x, y, z) coordinate triple in Å plus the residue type, chain letter, and residue number.

  · Backbone dihedral angles. Every residue except chain termini has a φ (preceding-C → N → Cα → C) and a ψ (N → Cα → C → next-N). They are reported in degrees following the IUPAC sign convention. Secondary structure is essentially a statement about which (φ, ψ) basin each residue occupies.

  · DSSP 8-state secondary structure assigns each residue one of H (α-helix), G (3₁₀-helix), I (π-helix), E (extended β-strand), B (isolated β-bridge), T (hydrogen-bonded turn), S (bend), or '-' (coil). The assignment is computed from backbone hydrogen-bond geometry via the Kabsch–Sander algorithm.

  · P-SEA three-state annotation labels each residue as helix, strand, or coil based purely on the geometry of the Cα trace. It serves as a fallback when the full backbone (and thus DSSP) is unavailable.

Summarize the fold with a handful of shape descriptors and a per-residue structural alphabet.

  · Radius of gyration (Rg) is the root-mean-square distance of Cα atoms from their centroid — a single number for overall size and compactness. A globular domain of N residues has Rg ≈ 2.2·N^0.38 Å; an extended or disordered chain has a much larger Rg. The Cα contact count is the number of residue pairs whose Cα atoms are within 8 Å and are more than four positions apart in sequence — a standard proxy for tertiary packing density. The bounding box is the smallest axis-aligned box enclosing all Cα atoms.

  · Foldseek's 3Di representation compresses backbone geometry into a per-residue letter drawn from a learned twenty-state alphabet. It captures the tertiary interaction pattern around each residue — which residues are packed against it in space, regardless of where they are in sequence.

  · Accessible surface area quantifies burial. A residue with SASA near zero is packed into the hydrophobic core; one with SASA >100 Å² sits on the surface. Computed here via the Shrake–Rupley numerical algorithm with a 1.4 Å probe.

Ask how reliable the model is.

  · For AlphaFold models, the B-factor field carries pLDDT — the model's own estimate of local accuracy on a 0–100 scale. Regions with pLDDT<50 should be treated as essentially unmodeled; they often correspond to intrinsically disordered segments.

  · For experimental (PDB) structures, the B-factor (temperature factor) quantifies the positional spread of each atom in the crystal — a combination of thermal vibration and static disorder — in units of Å². High B-factors mark flexible loops or poorly resolved regions; low B-factors mark the rigid, well-ordered core.

  · PAE(i, j) answers: if I align the predicted and true structures on residue i, how far off (in Å) do I expect residue j to be? A block-diagonal PAE matrix with low values on the blocks and high values off-diagonal is the signature of a multi-domain protein with confidently predicted domains but uncertain inter-domain orientation.

Place it in context: what it resembles, what it is annotated as, and how it looks.

  · Structural nearest neighbors (via Foldseek easy-search vs the PDB). Reported per hit: target PDB id, E-value, and alignment TM-score. A TM-score above ~0.5 is the conventional threshold for 'same fold'.

  · Functional annotations link the protein to curated databases. InterPro entries identify conserved domains and families by matching the sequence against member-database signatures (Pfam, PROSITE, CDD, …). Gene Ontology (GO) terms describe molecular function, biological process, and cellular component in a controlled vocabulary. CATH places the structure in a hierarchical fold classification (Class/Architecture/Topology/Homologous-superfamily). The organism is the source species.

  · Plot images: a contact map (which residues are close in 3D, as an N×N binary image), a Ramachandran scatter (backbone torsion angles, revealing secondary-structure composition at a glance), and — for AlphaFold structures — a PAE heatmap (pairwise prediction confidence).

  · Structure images are PyMOL renders from six orthogonal camera directions. Cartoon representation draws helices as coils and strands as arrows; sticks shows the backbone as bonds; surface shows the solvent-excluded envelope. Rainbow coloring maps sequence position to hue (blue→red, N→C); chain coloring assigns a distinct color per polypeptide.